Protein AF-A0A3M1AIK0-F1 (afdb_monomer_lite)

Structure (mmCIF, N/CA/C/O backbone):
data_AF-A0A3M1AIK0-F1
#
_entry.id   AF-A0A3M1AIK0-F1
#
loop_
_atom_site.group_PDB
_atom_site.id
_atom_site.type_symbol
_atom_site.label_atom_id
_atom_site.label_alt_id
_atom_site.label_comp_id
_atom_site.label_asym_id
_atom_site.label_entity_id
_atom_site.label_seq_id
_atom_site.pdbx_PDB_ins_code
_atom_site.Cartn_x
_atom_site.Cartn_y
_atom_site.Cartn_z
_atom_site.occupancy
_atom_site.B_iso_or_equiv
_atom_site.auth_seq_id
_atom_site.auth_comp_id
_atom_site.auth_asym_id
_atom_site.auth_atom_id
_atom_site.pdbx_PDB_model_num
ATOM 1 N N . MET A 1 1 ? 8.203 0.960 69.357 1.00 37.84 1 MET A N 1
ATOM 2 C CA . MET A 1 1 ? 8.530 -0.035 68.312 1.00 37.84 1 MET A CA 1
ATOM 3 C C . MET A 1 1 ? 7.237 -0.492 67.653 1.00 37.84 1 MET A C 1
ATOM 5 O O . MET A 1 1 ? 6.259 -0.715 68.348 1.00 37.84 1 MET A O 1
ATOM 9 N N . LYS A 1 2 ? 7.257 -0.532 66.318 1.00 38.31 2 LYS A N 1
ATOM 10 C CA . LYS A 1 2 ? 6.218 -0.926 65.349 1.00 38.31 2 LYS A CA 1
ATOM 11 C C . LYS A 1 2 ? 5.412 -2.172 65.742 1.00 38.31 2 LYS A C 1
ATOM 13 O O . LYS A 1 2 ? 6.063 -3.150 66.085 1.00 38.31 2 LYS A O 1
ATOM 18 N N . ARG A 1 3 ? 4.090 -2.184 65.484 1.00 39.25 3 ARG A N 1
ATOM 19 C CA . ARG A 1 3 ? 3.378 -3.248 64.726 1.00 39.25 3 ARG A CA 1
ATOM 20 C C . ARG A 1 3 ? 2.158 -2.655 64.004 1.00 39.25 3 ARG A C 1
ATOM 22 O O . ARG A 1 3 ? 1.176 -2.285 64.630 1.00 39.25 3 ARG A O 1
ATOM 29 N N . ILE A 1 4 ? 2.290 -2.531 62.685 1.00 47.81 4 ILE A N 1
ATOM 30 C CA . ILE A 1 4 ? 1.255 -2.133 61.725 1.00 47.81 4 ILE A CA 1
ATOM 31 C C . ILE A 1 4 ? 0.701 -3.420 61.116 1.00 47.81 4 ILE A C 1
ATOM 33 O O . ILE A 1 4 ? 1.470 -4.208 60.571 1.00 47.81 4 ILE A O 1
ATOM 37 N N . ALA A 1 5 ? -0.606 -3.614 61.218 1.00 45.62 5 ALA A N 1
ATOM 38 C CA . ALA A 1 5 ? -1.427 -4.588 60.499 1.00 45.62 5 ALA A CA 1
ATOM 39 C C . ALA A 1 5 ? -2.870 -4.104 60.755 1.00 45.62 5 ALA A C 1
ATOM 41 O O . ALA A 1 5 ? -3.166 -3.710 61.875 1.00 45.62 5 ALA A O 1
ATOM 42 N N . VAL A 1 6 ? -3.825 -3.992 59.846 1.00 44.41 6 VAL A N 1
ATOM 43 C CA . VAL A 1 6 ? -4.118 -4.551 58.528 1.00 44.41 6 VAL A CA 1
ATOM 44 C C . VAL A 1 6 ? -5.106 -3.556 57.908 1.00 44.41 6 VAL A C 1
ATOM 46 O O . VAL A 1 6 ? -5.889 -2.973 58.650 1.00 44.41 6 VAL A O 1
ATOM 49 N N . LEU A 1 7 ? -5.108 -3.386 56.586 1.00 41.38 7 LEU A N 1
ATOM 50 C CA . LEU A 1 7 ? -6.340 -3.325 55.781 1.00 41.38 7 LEU A CA 1
ATOM 51 C C . LEU A 1 7 ? -5.950 -3.329 54.300 1.00 41.38 7 LEU A C 1
ATOM 53 O O . LEU A 1 7 ? -5.788 -2.302 53.649 1.00 41.38 7 LEU A O 1
ATOM 57 N N . LEU A 1 8 ? -5.761 -4.555 53.798 1.00 49.91 8 LEU A N 1
ATOM 58 C CA . LEU A 1 8 ? -5.960 -4.886 52.394 1.00 49.91 8 LEU A CA 1
ATOM 59 C C . LEU A 1 8 ? -7.412 -4.546 52.045 1.00 49.91 8 LEU A C 1
ATOM 61 O O . LEU A 1 8 ? -8.332 -5.129 52.614 1.00 49.91 8 LEU A O 1
ATOM 65 N N . GLY A 1 9 ? -7.618 -3.641 51.097 1.00 43.28 9 GLY A N 1
ATOM 66 C CA . GLY A 1 9 ? -8.957 -3.339 50.616 1.00 43.28 9 GLY A CA 1
ATOM 67 C C . GLY A 1 9 ? -8.952 -2.350 49.463 1.00 43.28 9 GLY A C 1
ATOM 68 O O . GLY A 1 9 ? -8.937 -1.151 49.684 1.00 43.28 9 GLY A O 1
ATOM 69 N N . VAL A 1 10 ? -9.052 -2.890 48.246 1.00 50.00 10 VAL A N 1
ATOM 70 C CA . VAL A 1 10 ? -9.619 -2.224 47.060 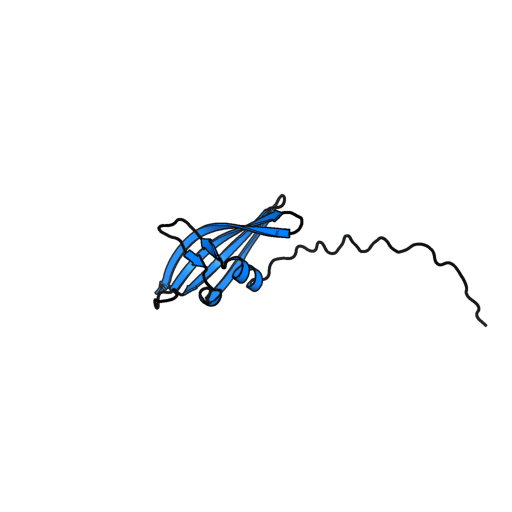1.00 50.00 10 VAL A CA 1
ATOM 71 C C . VAL A 1 10 ? -8.790 -1.084 46.445 1.00 50.00 10 VAL A C 1
ATOM 73 O O . VAL A 1 10 ? -9.065 0.093 46.630 1.00 50.00 10 VAL A O 1
ATOM 76 N N . ALA A 1 11 ? -7.842 -1.437 45.576 1.00 44.41 11 ALA A N 1
ATOM 77 C CA . ALA A 1 11 ? -7.362 -0.527 44.527 1.00 44.41 11 ALA A CA 1
ATOM 78 C C . ALA A 1 11 ? -6.909 -1.312 43.285 1.00 44.41 11 ALA A C 1
ATOM 80 O O . ALA A 1 11 ? -5.806 -1.140 42.779 1.00 44.41 11 ALA A O 1
ATOM 81 N N . ALA A 1 12 ? -7.747 -2.234 42.811 1.00 46.62 12 ALA A N 1
ATOM 82 C CA . ALA A 1 12 ? -7.452 -3.072 41.653 1.00 46.62 12 ALA A CA 1
ATOM 83 C C . ALA A 1 12 ? -8.513 -2.886 40.564 1.00 46.62 12 ALA A C 1
ATOM 85 O O . ALA A 1 12 ? -9.164 -3.855 40.223 1.00 46.62 12 ALA A O 1
ATOM 86 N N . LEU A 1 13 ? -8.745 -1.664 40.059 1.00 44.25 13 LEU A N 1
ATOM 87 C CA . LEU A 1 13 ? -9.613 -1.423 38.885 1.00 44.25 13 LEU A CA 1
ATOM 88 C C . LEU A 1 13 ? -9.508 0.028 38.360 1.00 44.25 13 LEU A C 1
ATOM 90 O O . LEU A 1 13 ? -10.504 0.731 38.242 1.00 44.25 13 LEU A O 1
ATOM 94 N N . ALA A 1 14 ? -8.304 0.521 38.050 1.00 42.06 14 ALA A N 1
ATOM 95 C CA . ALA A 1 14 ? -8.169 1.855 37.434 1.00 42.06 14 ALA A CA 1
ATOM 96 C C . ALA A 1 14 ? -7.017 2.001 36.422 1.00 42.06 14 ALA A C 1
ATOM 98 O O . ALA A 1 14 ? -6.573 3.111 36.155 1.00 42.06 14 ALA A O 1
ATOM 99 N N . LEU A 1 15 ? -6.520 0.902 35.840 1.00 42.59 15 LEU A N 1
ATOM 100 C CA . LEU A 1 15 ? -5.368 0.941 34.918 1.00 42.59 15 LEU A CA 1
ATOM 101 C C . LEU A 1 15 ? -5.634 0.380 33.512 1.00 42.59 15 LEU A C 1
ATOM 103 O O . LEU A 1 15 ? -4.714 0.314 32.704 1.00 42.59 15 LEU A O 1
ATOM 107 N N . ALA A 1 16 ? -6.875 0.022 33.169 1.00 42.25 16 ALA A N 1
ATOM 108 C CA . ALA A 1 16 ? -7.171 -0.570 31.858 1.00 42.25 16 ALA A CA 1
ATOM 109 C C . ALA A 1 16 ? -7.526 0.448 30.753 1.00 42.25 16 ALA A C 1
ATOM 111 O O . ALA A 1 16 ? -7.549 0.086 29.579 1.00 42.25 16 ALA A O 1
ATOM 112 N N . SER A 1 17 ? -7.791 1.715 31.081 1.00 40.34 17 SER A N 1
ATOM 113 C CA . SER A 1 17 ? -8.376 2.678 30.129 1.00 40.34 17 SER A CA 1
ATOM 114 C C . SER A 1 17 ? -7.378 3.623 29.445 1.00 40.34 17 SER A C 1
ATOM 116 O O . SER A 1 17 ? -7.781 4.380 28.567 1.00 40.34 17 SER A O 1
ATOM 118 N N . ALA A 1 18 ? -6.084 3.583 29.786 1.00 39.72 18 ALA A N 1
ATOM 119 C CA . ALA A 1 18 ? -5.090 4.529 29.253 1.00 39.72 18 ALA A CA 1
ATOM 120 C C . ALA A 1 18 ? -4.179 3.966 28.140 1.00 39.72 18 ALA A C 1
ATOM 122 O O . ALA A 1 18 ? -3.409 4.716 27.545 1.00 39.72 18 ALA A O 1
ATOM 123 N N . LEU A 1 19 ? -4.284 2.676 27.795 1.00 41.06 19 LEU A N 1
ATOM 124 C CA . LEU A 1 19 ? -3.477 2.058 26.727 1.00 41.06 19 LEU A CA 1
ATOM 125 C C . LEU A 1 19 ? -4.194 1.969 25.370 1.00 41.06 19 LEU A C 1
ATOM 127 O O . LEU A 1 19 ? -3.813 1.192 24.501 1.00 41.06 19 LEU A O 1
ATOM 131 N N . ALA A 1 20 ? -5.208 2.808 25.154 1.00 42.22 20 ALA A N 1
ATOM 132 C CA . ALA A 1 20 ? -5.707 3.127 23.818 1.00 42.22 20 ALA A CA 1
ATOM 133 C C . ALA A 1 20 ? -4.984 4.355 23.231 1.00 42.22 20 ALA A C 1
ATOM 135 O O . ALA A 1 20 ? -5.554 5.073 22.410 1.00 42.22 20 ALA A O 1
ATOM 136 N N . ALA A 1 21 ? -3.732 4.599 23.646 1.00 40.28 21 ALA A N 1
ATOM 137 C CA . ALA A 1 21 ? -2.817 5.460 22.911 1.00 40.28 21 ALA A CA 1
ATOM 138 C C . ALA A 1 21 ? -2.834 4.976 21.462 1.00 40.28 21 ALA A C 1
ATOM 140 O O . ALA A 1 21 ? -2.472 3.831 21.183 1.00 40.28 21 ALA A O 1
ATOM 141 N N . ALA A 1 22 ? -3.374 5.810 20.574 1.00 48.75 22 ALA A N 1
ATOM 142 C CA . ALA A 1 22 ? -3.534 5.520 19.165 1.00 48.75 22 ALA A CA 1
ATOM 143 C C . ALA A 1 22 ? -2.218 4.947 18.634 1.00 48.75 22 ALA A C 1
ATOM 145 O O . ALA A 1 22 ? -1.244 5.675 18.458 1.00 48.75 22 ALA A O 1
ATOM 146 N N . GLN A 1 23 ? -2.176 3.625 18.440 1.00 53.84 23 GLN A N 1
ATOM 147 C CA . GLN A 1 23 ? -1.024 2.945 17.869 1.00 53.84 23 GLN A CA 1
ATOM 148 C C . GLN A 1 23 ? -0.929 3.420 16.427 1.00 53.84 23 GLN A C 1
ATOM 150 O O . GLN A 1 23 ? -1.578 2.872 15.534 1.00 53.84 23 GLN A O 1
ATOM 155 N N . THR A 1 24 ? -0.217 4.518 16.211 1.00 61.97 24 THR A N 1
ATOM 156 C CA . THR A 1 24 ? 0.181 4.965 14.888 1.00 61.97 24 THR A CA 1
ATOM 157 C C . THR A 1 24 ? 1.029 3.844 14.312 1.00 61.97 24 THR A C 1
ATOM 159 O O . THR A 1 24 ? 2.053 3.482 14.889 1.00 61.97 24 THR A O 1
ATOM 162 N N . LEU A 1 25 ? 0.560 3.236 13.220 1.00 70.75 25 LEU A N 1
ATOM 163 C CA . LEU A 1 25 ? 1.299 2.172 12.551 1.00 70.75 25 LEU A CA 1
ATOM 164 C C . LEU A 1 25 ? 2.680 2.704 12.177 1.00 70.75 25 LEU A C 1
ATOM 166 O O . LEU A 1 25 ? 2.800 3.780 11.587 1.00 70.75 25 LEU A O 1
ATOM 170 N N . SER A 1 26 ? 3.719 1.955 12.534 1.00 82.25 26 SER A N 1
ATOM 171 C CA . SER A 1 26 ? 5.072 2.284 12.108 1.00 82.25 26 SER A CA 1
ATOM 172 C C . SER A 1 26 ? 5.177 2.156 10.588 1.00 82.25 26 SER A C 1
ATOM 174 O O . SER A 1 26 ? 4.485 1.348 9.963 1.00 82.25 26 SER A O 1
ATOM 176 N N . THR A 1 27 ? 6.078 2.927 9.981 1.00 85.44 27 THR A N 1
ATOM 177 C CA . THR A 1 27 ? 6.392 2.841 8.545 1.00 85.44 27 THR A CA 1
ATOM 178 C C . THR A 1 27 ? 6.679 1.401 8.109 1.00 85.44 27 THR A C 1
ATOM 180 O O . THR A 1 27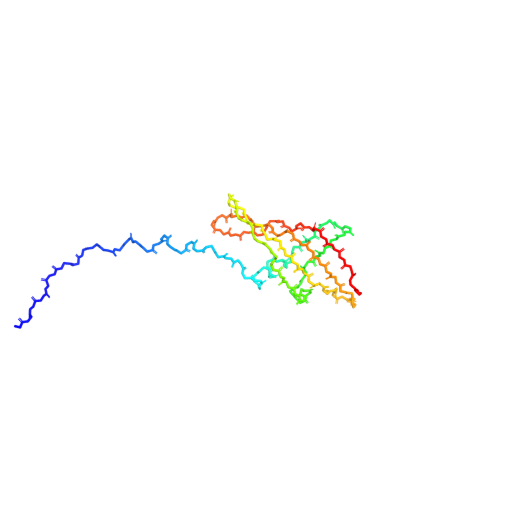 ? 6.231 0.973 7.049 1.00 85.44 27 THR A O 1
ATOM 183 N N . GLU A 1 28 ? 7.383 0.636 8.945 1.00 87.69 28 GLU A N 1
ATOM 184 C CA . GLU A 1 28 ? 7.721 -0.767 8.693 1.00 87.69 28 GLU A CA 1
ATOM 185 C C . GLU A 1 28 ? 6.496 -1.686 8.738 1.00 87.69 28 GLU A C 1
ATOM 187 O O . GLU A 1 28 ? 6.358 -2.561 7.883 1.00 87.69 28 GLU A O 1
ATOM 192 N N . GLN A 1 29 ? 5.572 -1.469 9.681 1.00 89.38 29 GLN A N 1
ATOM 193 C CA . GLN A 1 29 ? 4.310 -2.208 9.704 1.00 89.38 29 GLN A CA 1
ATOM 194 C C . GLN A 1 29 ? 3.485 -1.904 8.453 1.00 89.38 29 GLN A C 1
ATOM 196 O O . GLN A 1 29 ? 2.980 -2.817 7.809 1.00 89.38 29 GLN A O 1
ATOM 201 N N . LEU A 1 30 ? 3.422 -0.634 8.054 1.00 90.56 30 LEU A N 1
ATOM 202 C CA . LEU A 1 30 ? 2.668 -0.214 6.880 1.00 90.56 30 LEU A CA 1
ATOM 203 C C . LEU A 1 30 ? 3.254 -0.817 5.593 1.00 90.56 30 LEU A C 1
ATOM 205 O O . LEU A 1 30 ? 2.503 -1.310 4.761 1.00 90.56 30 LEU A O 1
ATOM 209 N N . LYS A 1 31 ? 4.587 -0.887 5.451 1.00 92.50 31 LYS A N 1
ATOM 210 C CA . LYS A 1 31 ? 5.233 -1.619 4.344 1.00 92.50 31 LYS A CA 1
ATOM 211 C C . LYS A 1 31 ? 4.823 -3.091 4.304 1.00 92.50 31 LYS A C 1
ATOM 213 O O . LYS A 1 31 ? 4.535 -3.595 3.222 1.00 92.50 31 LYS A O 1
ATOM 218 N N . LYS A 1 32 ? 4.818 -3.773 5.455 1.00 92.75 32 LYS A N 1
ATOM 219 C CA . LYS A 1 32 ? 4.420 -5.186 5.550 1.00 92.75 32 LYS A CA 1
ATOM 220 C C . LYS A 1 32 ? 2.959 -5.375 5.159 1.00 92.75 32 LYS A C 1
ATOM 222 O O . LYS A 1 32 ? 2.673 -6.248 4.350 1.00 92.75 32 LYS A O 1
ATOM 227 N N . ASP A 1 33 ? 2.074 -4.521 5.663 1.00 92.94 33 ASP A N 1
ATOM 228 C CA . ASP A 1 33 ? 0.642 -4.576 5.365 1.00 92.94 33 ASP A CA 1
ATOM 229 C C . ASP A 1 33 ? 0.347 -4.351 3.875 1.00 92.94 33 ASP A C 1
ATOM 231 O O . ASP A 1 33 ? -0.613 -4.904 3.352 1.00 92.94 33 ASP A O 1
ATOM 235 N N . LEU A 1 34 ? 1.156 -3.552 3.168 1.00 93.31 34 LEU A N 1
ATOM 236 C CA . LEU A 1 34 ? 0.978 -3.337 1.729 1.00 93.31 34 LEU A CA 1
ATOM 237 C C . LEU A 1 34 ? 1.245 -4.608 0.910 1.00 93.31 34 LEU A C 1
ATOM 239 O O . LEU A 1 34 ? 0.651 -4.768 -0.158 1.00 93.31 34 LEU A O 1
ATOM 243 N N . VAL A 1 35 ? 2.125 -5.504 1.369 1.00 93.88 35 VAL A N 1
ATOM 244 C CA . VAL A 1 35 ? 2.477 -6.728 0.636 1.00 93.88 35 VAL A CA 1
ATOM 245 C C . VAL A 1 35 ? 1.251 -7.627 0.486 1.00 93.88 35 VAL A C 1
ATOM 247 O O . VAL A 1 35 ? 0.505 -7.867 1.426 1.00 93.88 35 VAL A O 1
ATOM 250 N N . GLY A 1 36 ? 1.037 -8.135 -0.726 1.00 91.44 36 GLY A N 1
ATOM 251 C CA . GLY A 1 36 ? -0.140 -8.929 -1.076 1.00 91.44 36 GLY A CA 1
ATOM 252 C C . GLY A 1 36 ? -1.318 -8.093 -1.582 1.00 91.44 36 GLY A C 1
ATOM 253 O O . GLY A 1 36 ? -2.231 -8.653 -2.186 1.00 91.44 36 GLY A O 1
ATOM 254 N N . HIS A 1 37 ? -1.272 -6.765 -1.438 1.00 92.44 37 HIS A N 1
ATOM 255 C CA . HIS A 1 37 ? -2.312 -5.865 -1.927 1.00 92.44 37 HIS A CA 1
ATOM 256 C C . HIS A 1 37 ? -1.941 -5.186 -3.257 1.00 92.44 37 HIS A C 1
ATOM 258 O O . HIS A 1 37 ? -0.802 -5.225 -3.737 1.00 92.44 37 HIS A O 1
ATOM 264 N N . TYR A 1 38 ? -2.950 -4.571 -3.876 1.00 92.69 38 TYR A N 1
ATOM 265 C CA . TYR A 1 38 ? -2.837 -3.845 -5.136 1.00 92.69 38 TYR A CA 1
ATOM 266 C C . TYR A 1 38 ? -3.195 -2.370 -4.932 1.00 92.69 38 TYR A C 1
ATOM 268 O O . TYR A 1 38 ? -4.191 -2.056 -4.282 1.00 92.69 38 TYR A O 1
ATOM 276 N N . MET A 1 39 ? -2.384 -1.473 -5.489 1.00 93.06 39 MET A N 1
ATOM 277 C CA . MET A 1 39 ? -2.630 -0.033 -5.533 1.00 93.06 39 MET A CA 1
ATOM 278 C C . MET A 1 39 ? -3.106 0.373 -6.924 1.00 93.06 39 MET A C 1
ATOM 280 O O . MET A 1 39 ? -2.411 0.119 -7.905 1.00 93.06 39 MET A O 1
ATOM 284 N N . GLY A 1 40 ? -4.224 1.096 -6.997 1.00 84.00 40 GLY A N 1
ATOM 285 C CA . GLY A 1 40 ? -4.750 1.644 -8.253 1.00 84.00 40 GLY A CA 1
ATOM 286 C C . GLY A 1 40 ? -5.592 0.655 -9.067 1.00 84.00 40 GLY A C 1
ATOM 287 O O . GLY A 1 40 ? -6.017 -0.383 -8.566 1.00 84.00 40 GLY A O 1
ATOM 288 N N . ALA A 1 41 ? -5.867 1.010 -10.325 1.00 75.19 41 ALA A N 1
ATOM 289 C CA . ALA A 1 41 ? -6.633 0.193 -11.269 1.00 75.19 41 ALA A CA 1
ATOM 290 C C . ALA A 1 41 ? -5.705 -0.665 -12.143 1.00 75.19 41 ALA A C 1
ATOM 292 O O . ALA A 1 41 ? -4.539 -0.326 -12.331 1.00 75.19 41 ALA A O 1
ATOM 293 N N . ARG A 1 42 ? -6.235 -1.764 -12.694 1.00 65.00 42 ARG A N 1
ATOM 294 C CA . ARG A 1 42 ? -5.472 -2.856 -13.334 1.00 65.00 42 ARG A CA 1
ATOM 295 C C . ARG A 1 42 ? -4.495 -2.406 -14.435 1.00 65.00 42 ARG A C 1
ATOM 297 O O . ARG A 1 42 ? -3.461 -3.038 -14.609 1.00 65.00 42 ARG A O 1
ATOM 304 N N . GLU A 1 43 ? -4.804 -1.320 -15.143 1.00 66.44 43 GLU A N 1
ATOM 305 C CA . GLU A 1 43 ? -3.994 -0.794 -16.256 1.00 66.44 43 GLU A CA 1
ATOM 306 C C . GLU A 1 43 ? -2.891 0.187 -15.819 1.00 66.44 43 GLU A C 1
ATOM 308 O O . GLU A 1 43 ? -1.910 0.381 -16.532 1.00 66.44 43 GLU A O 1
ATOM 313 N N . LYS A 1 44 ? -3.031 0.812 -14.642 1.00 73.31 44 LYS A N 1
ATOM 314 C CA . LYS A 1 44 ? -2.091 1.802 -14.083 1.00 73.31 44 LYS A CA 1
ATOM 315 C C . LYS A 1 44 ? -1.979 1.610 -12.573 1.00 73.31 44 LYS A C 1
ATOM 317 O O . LYS A 1 44 ? -2.304 2.504 -11.793 1.00 73.31 44 LYS A O 1
ATOM 322 N N . GLY A 1 45 ? -1.577 0.413 -12.166 1.00 85.00 45 GLY A N 1
ATOM 323 C CA . GLY A 1 45 ? -1.522 0.034 -10.763 1.00 85.00 45 GLY A CA 1
ATOM 324 C C . GLY A 1 45 ? -0.311 -0.818 -10.425 1.00 85.00 45 GLY A C 1
ATOM 325 O O . GLY A 1 45 ? 0.375 -1.356 -11.293 1.00 85.00 45 GLY A O 1
ATOM 326 N N . TRP A 1 46 ? -0.040 -0.922 -9.130 1.00 91.12 46 TRP A N 1
ATOM 327 C CA . TRP A 1 46 ? 1.118 -1.621 -8.594 1.00 91.12 46 TRP A CA 1
ATOM 328 C C . TRP A 1 46 ? 0.677 -2.766 -7.696 1.00 91.12 46 TRP A C 1
ATOM 330 O O . TRP A 1 46 ? -0.101 -2.566 -6.763 1.00 91.12 46 TRP A O 1
ATOM 340 N N . LYS A 1 47 ? 1.218 -3.961 -7.935 1.00 92.25 47 LYS A N 1
ATOM 341 C CA . LYS A 1 47 ? 1.081 -5.091 -7.014 1.00 92.25 47 LYS A CA 1
ATOM 342 C C . LYS A 1 47 ? 2.299 -5.134 -6.100 1.00 92.25 47 LYS A C 1
ATOM 344 O O . LYS A 1 47 ? 3.412 -5.350 -6.575 1.00 92.25 47 LYS A O 1
ATOM 349 N N . PHE A 1 48 ? 2.093 -4.975 -4.798 1.00 92.56 48 PHE A N 1
ATOM 350 C CA . PHE A 1 48 ? 3.170 -5.120 -3.823 1.00 92.56 48 PHE A CA 1
ATOM 351 C C . PHE A 1 48 ? 3.414 -6.606 -3.576 1.00 92.56 48 PHE A C 1
ATOM 353 O O . PHE A 1 48 ? 2.608 -7.285 -2.945 1.00 92.56 48 PHE A O 1
ATOM 360 N N . THR A 1 49 ? 4.512 -7.136 -4.105 1.00 91.75 49 THR A N 1
ATOM 361 C CA . THR A 1 49 ? 4.848 -8.563 -3.952 1.00 91.75 49 THR A CA 1
ATOM 362 C C . THR A 1 49 ? 5.902 -8.818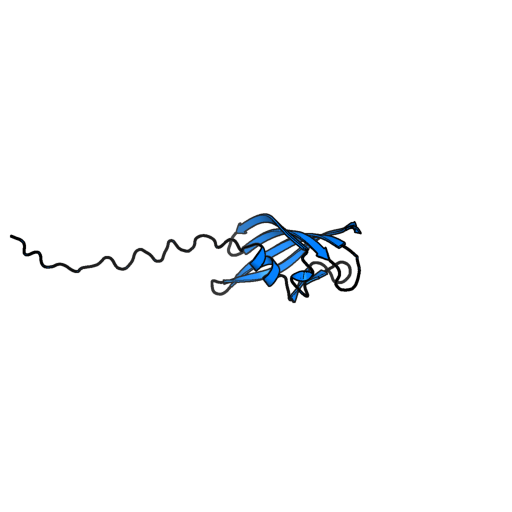 -2.881 1.00 91.75 49 THR A C 1
ATOM 364 O O . THR A 1 49 ? 6.010 -9.941 -2.406 1.00 91.75 49 THR A O 1
ATOM 367 N N . SER A 1 50 ? 6.683 -7.798 -2.519 1.00 93.00 50 SER A N 1
ATOM 368 C CA . SER A 1 50 ? 7.708 -7.850 -1.475 1.00 93.00 50 SER A CA 1
ATOM 369 C C . SER A 1 50 ? 7.974 -6.443 -0.938 1.00 93.00 50 SER A C 1
ATOM 371 O O . SER A 1 50 ? 7.806 -5.459 -1.664 1.00 93.00 50 SER A O 1
ATOM 373 N N . THR A 1 51 ? 8.425 -6.350 0.313 1.00 92.50 51 THR A N 1
ATOM 374 C CA . THR A 1 51 ? 8.896 -5.098 0.919 1.00 92.50 51 THR A CA 1
ATOM 375 C C . THR A 1 51 ? 10.150 -4.560 0.232 1.00 92.50 51 THR A C 1
ATOM 377 O O . THR A 1 51 ? 10.341 -3.351 0.204 1.00 92.50 51 THR A O 1
ATOM 380 N N . GLU A 1 52 ? 10.957 -5.415 -0.401 1.00 91.12 52 GLU A N 1
ATOM 381 C CA . GLU A 1 52 ? 12.161 -5.021 -1.154 1.00 91.12 52 GLU A CA 1
ATOM 382 C C . GLU A 1 52 ? 11.848 -4.137 -2.367 1.00 91.12 52 GLU A C 1
ATOM 384 O O . GLU A 1 52 ? 12.677 -3.342 -2.807 1.00 91.12 52 GLU A O 1
ATOM 389 N N . GLN A 1 53 ? 10.630 -4.244 -2.909 1.00 92.38 53 GLN A N 1
ATOM 390 C CA . GLN A 1 53 ? 10.174 -3.357 -3.979 1.00 92.38 53 GLN A CA 1
ATOM 391 C C . GLN A 1 53 ? 9.894 -1.942 -3.469 1.00 92.38 53 GLN A C 1
ATOM 393 O O . GLN A 1 53 ? 9.788 -1.028 -4.279 1.00 92.38 53 GLN A O 1
ATOM 398 N N . ILE A 1 54 ? 9.752 -1.759 -2.155 1.00 93.75 54 ILE A N 1
ATOM 399 C CA . ILE A 1 54 ? 9.459 -0.485 -1.505 1.00 93.75 54 ILE A CA 1
ATOM 400 C C . ILE A 1 54 ? 10.775 0.091 -0.979 1.00 93.75 54 ILE A C 1
ATOM 402 O O . ILE A 1 54 ? 11.140 -0.101 0.180 1.00 93.75 54 ILE A O 1
ATOM 406 N N . GLN A 1 55 ? 11.488 0.818 -1.839 1.00 92.56 55 GLN A N 1
ATOM 407 C CA . GLN A 1 55 ? 12.768 1.439 -1.484 1.00 92.56 55 GLN A CA 1
ATOM 408 C C . GLN A 1 55 ? 12.609 2.445 -0.343 1.00 92.56 55 GLN A C 1
ATOM 410 O O . GLN A 1 55 ? 13.423 2.495 0.576 1.00 92.56 55 GLN A O 1
ATOM 415 N N . SER A 1 56 ? 11.538 3.237 -0.383 1.00 92.38 56 SER A N 1
ATOM 416 C CA . SER A 1 56 ? 11.197 4.169 0.686 1.00 92.38 56 SER A CA 1
ATOM 417 C C . SER A 1 56 ? 9.685 4.295 0.836 1.00 92.38 56 SER A C 1
ATOM 419 O O . SER A 1 56 ? 8.924 4.158 -0.126 1.00 92.38 56 SER A O 1
ATOM 421 N N . LEU A 1 57 ? 9.254 4.535 2.074 1.00 94.25 57 LEU A N 1
ATOM 422 C CA . LEU A 1 57 ? 7.876 4.860 2.417 1.00 94.25 57 LEU A CA 1
ATOM 423 C C . LEU A 1 57 ? 7.903 6.036 3.384 1.00 94.25 57 LEU A C 1
ATOM 425 O O . LEU A 1 57 ? 8.549 5.965 4.430 1.00 94.25 57 LEU A O 1
ATOM 429 N N . LYS A 1 58 ? 7.184 7.104 3.047 1.00 93.12 58 LYS A N 1
ATOM 430 C CA . LYS A 1 58 ? 7.013 8.275 3.906 1.00 93.12 58 LYS A CA 1
ATOM 431 C C . LYS A 1 58 ? 5.532 8.531 4.133 1.00 93.12 58 LYS A C 1
ATOM 433 O O . LYS A 1 58 ? 4.773 8.676 3.179 1.00 93.12 58 LYS A O 1
ATOM 438 N N . ILE A 1 59 ? 5.124 8.625 5.393 1.00 92.81 59 ILE A N 1
ATOM 439 C CA . ILE A 1 59 ? 3.773 9.059 5.753 1.00 92.81 59 ILE A CA 1
ATOM 440 C C . ILE A 1 59 ? 3.734 10.585 5.629 1.00 92.81 59 ILE A C 1
ATOM 442 O O . ILE A 1 59 ? 4.468 11.283 6.321 1.00 92.81 59 ILE A O 1
ATOM 446 N N . GLN A 1 60 ? 2.907 11.102 4.721 1.00 92.88 60 GLN A N 1
ATOM 447 C CA . GLN A 1 60 ? 2.715 12.541 4.526 1.00 92.88 60 GLN A CA 1
ATOM 448 C C . GLN A 1 60 ? 1.641 13.105 5.459 1.00 92.88 60 GLN A C 1
ATOM 450 O O . GLN A 1 60 ? 1.768 14.217 5.956 1.00 92.88 60 GLN A O 1
ATOM 455 N N . SER A 1 61 ? 0.566 12.350 5.691 1.00 91.00 61 SER A N 1
ATOM 456 C CA . SER A 1 61 ? -0.521 12.770 6.580 1.00 91.00 61 SER A CA 1
ATOM 457 C C . SER A 1 61 ? -1.285 11.570 7.118 1.00 91.00 61 SER A C 1
ATOM 459 O O . SER A 1 61 ? -1.426 10.571 6.411 1.00 91.00 61 SER A O 1
ATOM 461 N N . GLN A 1 62 ? -1.894 11.720 8.288 1.00 92.12 62 GLN A N 1
ATOM 462 C CA . GLN A 1 62 ? -2.820 10.754 8.871 1.00 92.12 62 GLN A CA 1
ATOM 463 C C . GLN A 1 62 ? -4.144 11.447 9.197 1.00 92.12 62 GLN A C 1
ATOM 465 O O . GLN A 1 62 ? -4.157 12.558 9.719 1.00 92.12 62 GLN A O 1
ATOM 470 N N . LYS A 1 63 ? -5.258 10.777 8.903 1.00 91.25 63 LYS A N 1
ATOM 471 C CA . LYS A 1 63 ? -6.602 11.162 9.340 1.00 91.25 63 LYS A CA 1
ATOM 472 C C . LYS A 1 63 ? -7.262 9.962 9.998 1.00 91.25 63 LYS A C 1
ATOM 474 O O . LYS A 1 63 ? -7.191 8.861 9.461 1.00 91.25 63 LYS A O 1
ATOM 479 N N . GLU A 1 64 ? -7.914 10.161 11.131 1.00 91.19 64 GLU A N 1
ATOM 480 C CA . GLU A 1 64 ? -8.684 9.121 11.811 1.00 91.19 64 GLU A CA 1
ATOM 481 C C . GLU A 1 64 ? -10.068 9.679 12.140 1.00 91.19 64 GLU A C 1
ATOM 483 O O . GLU A 1 64 ? -10.173 10.766 12.699 1.00 91.19 64 GLU A O 1
ATOM 488 N N . ALA A 1 65 ? -11.121 8.970 11.738 1.00 86.06 65 ALA A N 1
ATOM 489 C CA . ALA A 1 65 ? -12.506 9.346 12.000 1.00 86.06 65 ALA A CA 1
ATOM 490 C C . ALA A 1 65 ? -13.396 8.098 12.001 1.00 86.06 65 ALA A C 1
ATOM 492 O O . ALA A 1 65 ? -13.296 7.270 11.098 1.00 86.06 65 ALA A O 1
ATOM 493 N N . SER A 1 66 ? -14.274 7.970 13.000 1.00 84.62 66 SER A N 1
ATOM 494 C CA . SER A 1 66 ? -15.351 6.964 13.047 1.00 84.62 66 SER A CA 1
ATOM 495 C C . SER A 1 66 ? -14.912 5.526 12.724 1.00 84.62 66 SER A C 1
ATOM 497 O O . SER A 1 66 ? -15.516 4.852 11.895 1.00 84.62 66 SER A O 1
ATOM 499 N N . GLY A 1 67 ? -13.825 5.051 13.344 1.00 86.88 67 GLY A N 1
ATOM 500 C CA . GLY A 1 67 ? -13.315 3.689 13.120 1.00 86.88 67 GLY A CA 1
ATOM 501 C C . GLY A 1 67 ? -12.612 3.480 11.773 1.00 86.88 67 GLY A C 1
ATOM 502 O O . GLY A 1 67 ? -12.287 2.347 11.420 1.00 86.88 67 GLY A O 1
ATOM 503 N N . LYS A 1 68 ? -12.331 4.559 11.040 1.00 92.56 68 LYS A N 1
ATOM 504 C CA . LYS A 1 68 ? -11.555 4.572 9.801 1.00 92.56 68 LYS A CA 1
ATOM 505 C C . LYS A 1 68 ? -10.278 5.377 10.000 1.00 92.56 68 LYS A C 1
ATOM 507 O O . LYS A 1 68 ? -10.312 6.483 10.537 1.00 92.56 68 LYS A O 1
ATOM 512 N N . ARG A 1 69 ? -9.154 4.850 9.524 1.00 92.75 69 ARG A N 1
ATOM 513 C CA . ARG A 1 69 ? -7.859 5.533 9.537 1.00 92.75 69 ARG A CA 1
ATOM 514 C C . ARG A 1 69 ? -7.289 5.584 8.131 1.00 92.75 69 ARG A C 1
ATOM 516 O O . ARG A 1 69 ? -7.185 4.566 7.463 1.00 92.75 69 ARG A O 1
ATOM 523 N N . ILE A 1 70 ? -6.932 6.773 7.672 1.00 93.44 70 ILE A N 1
ATOM 524 C CA . ILE A 1 70 ? -6.461 7.024 6.315 1.00 93.44 70 ILE A CA 1
ATOM 525 C C . ILE A 1 70 ? -5.077 7.653 6.393 1.00 93.44 70 ILE A C 1
ATOM 527 O O . ILE A 1 70 ? -4.907 8.734 6.958 1.00 93.44 70 ILE A O 1
ATOM 531 N N . TYR A 1 71 ? -4.102 6.995 5.782 1.00 94.19 71 TYR A N 1
ATOM 532 C CA . TYR A 1 71 ? -2.759 7.522 5.596 1.00 94.19 71 TYR A CA 1
ATOM 533 C C . TYR A 1 71 ? -2.596 8.008 4.160 1.00 94.19 71 TYR A C 1
ATOM 535 O O . TYR A 1 71 ? -2.902 7.276 3.223 1.00 94.19 71 TYR A O 1
ATOM 543 N N . THR A 1 72 ? -2.072 9.217 3.980 1.00 94.75 72 THR A N 1
ATOM 544 C CA . THR A 1 72 ? -1.467 9.609 2.702 1.00 94.75 72 THR A CA 1
ATOM 545 C C . THR A 1 72 ? 0.003 9.246 2.787 1.00 94.75 72 THR A C 1
ATOM 547 O O . THR A 1 72 ? 0.702 9.750 3.668 1.00 94.75 72 THR A O 1
ATOM 550 N N . ILE A 1 73 ? 0.467 8.375 1.900 1.00 94.94 73 ILE A N 1
ATOM 551 C CA . ILE A 1 73 ? 1.857 7.928 1.848 1.00 94.94 73 ILE A CA 1
ATOM 552 C C . ILE A 1 73 ? 2.490 8.281 0.508 1.00 94.94 73 ILE A C 1
ATOM 554 O O . ILE A 1 73 ? 1.819 8.287 -0.521 1.00 94.94 73 ILE A O 1
ATOM 558 N N . GLN A 1 74 ? 3.791 8.534 0.537 1.00 95.44 74 GLN A N 1
ATOM 559 C CA . GLN A 1 74 ? 4.653 8.610 -0.631 1.00 95.44 74 GLN A CA 1
ATOM 560 C C . GLN A 1 74 ? 5.561 7.383 -0.651 1.00 95.44 74 GLN A C 1
ATOM 562 O O . GLN A 1 74 ? 6.093 6.980 0.385 1.00 95.44 74 GLN A O 1
ATOM 567 N N . LEU A 1 75 ? 5.711 6.792 -1.828 1.00 95.38 75 LEU A N 1
ATOM 568 C CA . LEU A 1 75 ? 6.418 5.545 -2.067 1.00 95.38 75 LEU A CA 1
ATOM 569 C C . LEU A 1 75 ? 7.443 5.738 -3.178 1.00 95.38 75 LEU A C 1
ATOM 571 O O . LEU A 1 75 ? 7.111 6.303 -4.221 1.00 95.38 75 LEU A O 1
ATOM 575 N N . HIS A 1 76 ? 8.650 5.212 -2.978 1.00 94.38 76 HIS A N 1
ATOM 576 C CA . HIS A 1 76 ? 9.592 4.955 -4.066 1.00 94.38 76 HIS A CA 1
ATOM 577 C C . HIS A 1 76 ? 9.629 3.452 -4.312 1.00 94.38 76 HIS A C 1
ATOM 579 O O . HIS A 1 76 ? 9.918 2.665 -3.405 1.00 94.38 76 HIS A O 1
ATOM 585 N N . LEU A 1 77 ? 9.292 3.056 -5.534 1.00 94.06 77 LEU A N 1
ATOM 586 C CA . LEU A 1 77 ? 9.056 1.675 -5.912 1.00 94.06 77 LEU A CA 1
ATOM 587 C C . LEU A 1 77 ? 10.055 1.236 -6.975 1.00 94.06 77 LEU A C 1
ATOM 589 O O . LEU A 1 77 ? 10.230 1.913 -7.985 1.00 94.06 77 LEU A O 1
ATOM 593 N N . LYS A 1 78 ? 10.674 0.075 -6.769 1.00 92.81 78 LYS A N 1
ATOM 594 C CA . LYS A 1 78 ? 11.559 -0.565 -7.744 1.00 92.81 78 LYS A CA 1
ATOM 595 C C . LYS A 1 78 ? 10.833 -1.720 -8.420 1.00 92.81 78 LYS A C 1
ATOM 597 O O . LYS A 1 78 ? 10.301 -2.612 -7.749 1.00 92.81 78 LYS A O 1
ATOM 602 N N . ALA A 1 79 ? 10.812 -1.724 -9.751 1.00 88.12 79 ALA A N 1
ATOM 603 C CA . ALA A 1 79 ? 10.289 -2.862 -10.497 1.00 88.12 79 ALA A CA 1
ATOM 604 C C . ALA A 1 79 ? 11.159 -4.101 -10.245 1.00 88.12 79 ALA A C 1
ATOM 606 O O . ALA A 1 79 ? 12.379 -4.011 -10.154 1.00 88.12 79 ALA A O 1
ATOM 607 N N . ARG A 1 80 ? 10.529 -5.275 -10.123 1.00 82.00 80 ARG A N 1
ATOM 608 C CA . ARG A 1 80 ? 11.240 -6.512 -9.753 1.00 82.00 80 ARG A CA 1
ATOM 609 C C . ARG A 1 80 ? 12.307 -6.898 -10.785 1.00 82.00 80 ARG A C 1
ATOM 611 O O . ARG A 1 80 ? 13.414 -7.255 -10.413 1.00 82.00 80 ARG A O 1
ATOM 618 N N . ASN A 1 81 ? 11.959 -6.799 -12.066 1.00 81.88 81 ASN A N 1
ATOM 619 C CA . ASN A 1 81 ? 12.768 -7.317 -13.174 1.00 81.88 81 ASN A CA 1
ATOM 620 C C . ASN A 1 81 ? 13.244 -6.217 -14.130 1.00 81.88 81 ASN A C 1
ATOM 622 O O . ASN A 1 81 ? 13.717 -6.512 -15.220 1.00 81.88 81 ASN A O 1
ATOM 626 N N . LEU A 1 82 ? 13.058 -4.949 -13.765 1.00 81.31 82 LEU A N 1
ATOM 627 C CA . LEU A 1 82 ? 13.422 -3.814 -14.603 1.00 81.31 82 LEU A CA 1
ATOM 628 C C . LEU A 1 82 ? 14.202 -2.813 -13.751 1.00 81.31 82 LEU A C 1
ATOM 630 O O . LEU A 1 82 ? 13.886 -2.656 -12.571 1.00 81.31 82 LEU A O 1
ATOM 634 N N . PRO A 1 83 ? 15.152 -2.064 -14.336 1.00 82.56 83 PRO A N 1
ATOM 635 C CA . PRO A 1 83 ? 15.817 -0.963 -13.640 1.00 82.56 83 PRO A CA 1
ATOM 636 C C . PRO A 1 83 ? 14.866 0.210 -13.349 1.00 82.56 83 PRO A C 1
ATOM 638 O O . PRO A 1 83 ? 15.298 1.227 -12.817 1.00 82.56 83 PRO A O 1
ATOM 641 N N . ALA A 1 84 ? 13.582 0.076 -13.697 1.00 88.81 84 ALA A N 1
A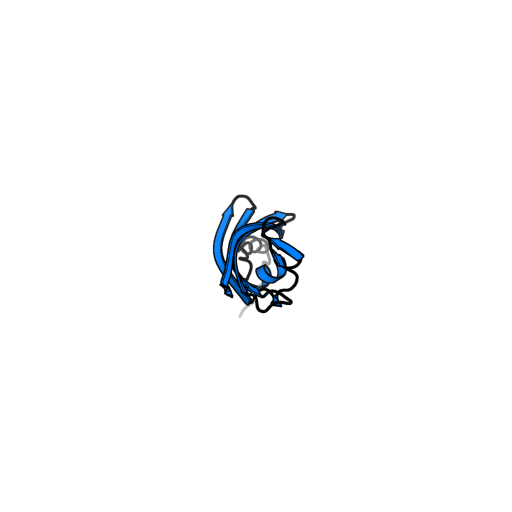TOM 642 C CA . ALA A 1 84 ? 12.607 1.135 -13.591 1.00 88.81 84 ALA A CA 1
ATOM 643 C C . ALA A 1 84 ? 12.259 1.461 -12.134 1.00 88.81 84 ALA A C 1
ATOM 645 O O . ALA A 1 84 ? 11.916 0.572 -11.340 1.00 88.81 84 ALA A O 1
ATOM 646 N N . VAL A 1 85 ? 12.301 2.754 -11.820 1.00 92.31 85 VAL A N 1
ATOM 647 C CA . VAL A 1 85 ? 11.936 3.302 -10.511 1.00 92.31 85 VAL A CA 1
ATOM 648 C C . VAL A 1 85 ? 10.716 4.193 -10.670 1.00 92.31 85 VAL A C 1
ATOM 650 O O . VAL A 1 85 ? 10.605 4.965 -11.623 1.00 92.31 85 VAL A O 1
ATOM 653 N N . TYR A 1 86 ? 9.793 4.089 -9.724 1.00 93.19 86 TYR A N 1
ATOM 654 C CA . TYR A 1 86 ? 8.536 4.817 -9.730 1.00 93.19 86 TYR A CA 1
ATOM 655 C C . TYR A 1 86 ? 8.366 5.583 -8.429 1.00 93.19 86 TYR A C 1
ATOM 657 O O . TYR A 1 86 ? 8.654 5.070 -7.351 1.00 93.19 86 TYR A O 1
ATOM 665 N N . GLU A 1 87 ? 7.837 6.791 -8.532 1.00 94.44 87 GLU A N 1
ATOM 666 C CA . GLU A 1 87 ? 7.294 7.527 -7.403 1.00 94.44 87 GLU A CA 1
ATOM 667 C C . GLU A 1 87 ? 5.774 7.391 -7.416 1.00 94.44 87 GLU A C 1
ATOM 669 O O . GLU A 1 87 ? 5.129 7.551 -8.458 1.00 94.44 87 GLU A O 1
ATOM 674 N N . ALA A 1 88 ? 5.193 7.094 -6.259 1.00 94.75 88 ALA A N 1
ATOM 675 C CA . ALA A 1 88 ? 3.752 7.008 -6.113 1.00 94.75 88 ALA A CA 1
ATOM 676 C C . ALA A 1 88 ? 3.273 7.704 -4.844 1.00 94.75 88 ALA A C 1
ATOM 678 O O . ALA A 1 88 ? 3.891 7.584 -3.787 1.00 94.75 88 ALA A O 1
ATOM 679 N N . VAL A 1 89 ? 2.127 8.372 -4.935 1.00 94.88 89 VAL A N 1
ATOM 680 C CA . VAL A 1 89 ? 1.376 8.827 -3.763 1.00 94.88 89 VAL A CA 1
ATOM 681 C C . VAL A 1 89 ? 0.113 7.990 -3.657 1.00 94.88 89 VAL A C 1
ATOM 683 O O . VAL A 1 89 ? -0.627 7.839 -4.633 1.00 94.88 89 VAL A O 1
ATOM 686 N N . ALA A 1 90 ? -0.146 7.455 -2.467 1.00 94.75 90 ALA A N 1
ATOM 687 C CA . ALA A 1 90 ? -1.273 6.570 -2.209 1.00 94.75 90 ALA A CA 1
ATOM 688 C C . ALA A 1 90 ? -2.049 6.965 -0.951 1.00 94.75 90 ALA A C 1
ATOM 690 O O . ALA A 1 90 ? -1.507 7.538 -0.007 1.00 94.75 90 ALA A O 1
ATOM 691 N N . LEU A 1 91 ? -3.335 6.625 -0.944 1.00 94.75 91 LEU A N 1
ATOM 692 C CA . LEU A 1 91 ? -4.207 6.653 0.219 1.00 94.75 91 LEU A CA 1
ATOM 693 C C . LEU A 1 91 ? -4.387 5.235 0.746 1.00 94.75 91 LEU A C 1
ATOM 695 O O . LEU A 1 91 ? -5.029 4.409 0.102 1.00 94.75 91 LEU A O 1
ATOM 699 N N . VAL A 1 92 ? -3.867 4.969 1.934 1.00 94.75 92 VAL A N 1
ATOM 700 C CA . VAL A 1 92 ? -3.998 3.679 2.607 1.00 94.75 92 VAL A CA 1
ATOM 701 C C . VAL A 1 92 ? -5.094 3.795 3.650 1.00 94.75 92 VAL A C 1
ATOM 703 O O . VAL A 1 92 ? -4.967 4.545 4.615 1.00 94.75 92 VAL A O 1
ATOM 706 N N . THR A 1 93 ? -6.189 3.078 3.430 1.00 94.31 93 THR A N 1
ATOM 707 C CA . THR A 1 93 ? -7.355 3.087 4.308 1.00 94.31 93 THR A CA 1
ATOM 708 C C . THR A 1 93 ? -7.385 1.823 5.146 1.00 94.31 93 THR A C 1
ATOM 710 O O . THR A 1 93 ? -7.486 0.718 4.613 1.00 94.31 93 THR A O 1
ATOM 713 N N . TYR A 1 94 ? -7.369 2.014 6.456 1.00 94.12 94 TYR A N 1
ATOM 714 C CA . TYR A 1 94 ? -7.637 1.006 7.461 1.00 94.12 94 TYR A CA 1
ATOM 715 C C . TYR A 1 94 ? -9.038 1.201 8.031 1.00 94.12 94 TYR A C 1
ATOM 717 O O . TYR A 1 94 ? -9.489 2.328 8.242 1.00 94.12 94 TYR A O 1
ATOM 725 N N . GLU A 1 95 ? -9.699 0.095 8.341 1.00 93.31 95 GLU A N 1
ATOM 726 C CA . GLU A 1 95 ? -10.939 0.084 9.115 1.00 93.31 95 GLU A CA 1
ATOM 727 C C . GLU A 1 95 ? -10.750 -0.776 10.357 1.00 93.31 95 GLU A C 1
ATOM 729 O O . GLU A 1 95 ? -10.066 -1.805 10.329 1.00 93.31 95 GLU A O 1
ATOM 734 N N . LYS A 1 96 ? -11.345 -0.338 11.463 1.00 90.19 96 LYS A N 1
ATOM 735 C CA . LYS A 1 96 ? -11.322 -1.075 12.719 1.00 90.19 96 LYS A CA 1
ATOM 736 C C . LYS A 1 96 ? -12.343 -2.210 12.644 1.00 90.19 96 LYS A C 1
ATOM 738 O O . LYS A 1 96 ? -13.540 -1.968 12.553 1.00 90.19 96 LYS A O 1
ATOM 743 N N . ALA A 1 97 ? -11.868 -3.449 12.703 1.00 87.31 97 ALA A N 1
ATOM 744 C CA . ALA A 1 97 ? -12.686 -4.656 12.731 1.00 87.31 97 ALA A CA 1
ATOM 745 C C . ALA A 1 97 ? -12.222 -5.556 13.882 1.00 87.31 97 ALA A C 1
ATOM 747 O O . ALA A 1 97 ? -11.038 -5.877 13.972 1.00 87.31 97 ALA A O 1
ATOM 748 N N . ASN A 1 98 ? -13.144 -5.976 14.755 1.00 85.00 98 ASN A N 1
ATOM 749 C CA . ASN A 1 98 ? -12.858 -6.818 15.928 1.00 85.00 98 ASN A CA 1
ATOM 750 C C . ASN A 1 98 ? -11.716 -6.258 16.800 1.00 85.00 98 ASN A C 1
ATOM 752 O O . ASN A 1 98 ? -10.771 -6.966 17.131 1.00 85.00 98 ASN A O 1
ATOM 756 N N . ASN A 1 99 ? -11.771 -4.959 17.116 1.00 81.00 99 ASN A N 1
ATOM 757 C CA . ASN A 1 99 ? -10.730 -4.221 17.846 1.00 81.00 99 ASN A CA 1
ATOM 758 C C . ASN A 1 99 ? -9.335 -4.144 17.191 1.00 81.00 99 ASN A C 1
ATOM 760 O O . ASN A 1 99 ? -8.446 -3.533 17.777 1.00 81.00 99 ASN A O 1
ATOM 764 N N . ALA A 1 100 ? -9.154 -4.638 15.963 1.00 85.75 100 ALA A N 1
ATOM 765 C CA . ALA A 1 100 ? -7.906 -4.528 15.210 1.00 85.75 100 ALA A CA 1
ATOM 766 C C . ALA A 1 100 ? -8.063 -3.625 13.977 1.00 85.75 100 ALA A C 1
ATOM 768 O O . ALA A 1 100 ? -9.107 -3.612 13.325 1.00 85.75 100 ALA A O 1
ATOM 769 N N . TRP A 1 101 ? -7.013 -2.881 13.630 1.00 88.38 101 TRP A N 1
ATOM 770 C CA . TRP A 1 101 ? -6.960 -2.132 12.374 1.00 88.38 101 TRP A CA 1
ATOM 771 C C . TRP A 1 101 ? -6.637 -3.083 11.225 1.00 88.38 101 TRP A C 1
ATOM 773 O O . TRP A 1 101 ? -5.619 -3.769 11.261 1.00 88.38 101 TRP A O 1
ATOM 783 N N . LYS A 1 102 ? -7.491 -3.125 10.200 1.00 91.12 102 LYS A N 1
ATOM 784 C CA . LYS A 1 102 ? -7.278 -3.947 9.004 1.00 91.12 102 LYS A CA 1
ATOM 785 C C . LYS A 1 102 ? -7.184 -3.072 7.770 1.00 91.12 102 LYS A C 1
ATOM 787 O O . LYS A 1 102 ? -8.036 -2.208 7.563 1.00 91.12 102 LYS A O 1
ATOM 792 N N . LEU A 1 103 ? -6.169 -3.321 6.948 1.00 92.62 103 LEU A N 1
ATOM 793 C CA . LEU A 1 103 ? -6.035 -2.686 5.646 1.00 92.62 103 LEU A CA 1
ATOM 794 C C . LEU A 1 103 ? -7.235 -3.068 4.768 1.00 92.62 103 LEU A C 1
ATOM 796 O O . LEU A 1 103 ? -7.557 -4.246 4.618 1.00 92.62 103 LEU A O 1
ATOM 800 N N . LYS A 1 104 ? -7.907 -2.066 4.200 1.00 93.06 104 LYS A N 1
ATOM 801 C CA . LYS A 1 104 ? -9.083 -2.252 3.340 1.00 93.06 104 LYS A CA 1
ATOM 802 C C . LYS A 1 104 ? -8.808 -1.879 1.899 1.00 93.06 104 LYS A C 1
ATOM 804 O O . LYS A 1 104 ? -9.085 -2.665 1.001 1.00 93.06 104 LYS A O 1
ATOM 809 N N . VAL A 1 105 ? -8.287 -0.674 1.681 1.00 91.62 105 VAL A N 1
ATOM 810 C CA . VAL A 1 105 ? -8.139 -0.101 0.340 1.00 91.62 105 VAL A CA 1
ATOM 811 C C . VAL A 1 105 ? -6.823 0.654 0.234 1.00 91.62 105 VAL A C 1
ATOM 813 O O . VAL A 1 105 ? -6.456 1.395 1.148 1.00 91.62 105 VAL A O 1
ATOM 816 N N . ILE A 1 106 ? -6.159 0.509 -0.914 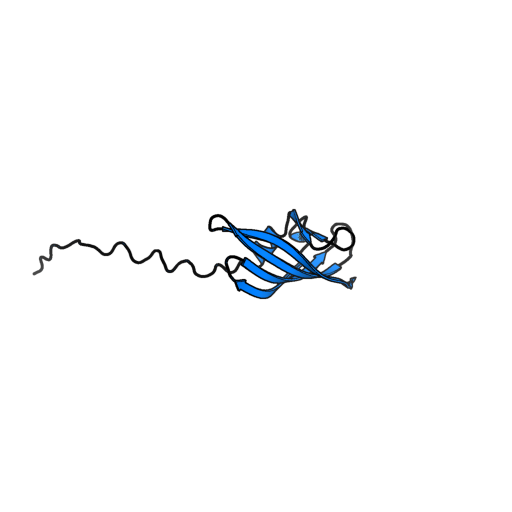1.00 94.06 106 ILE A N 1
ATOM 817 C CA . ILE A 1 106 ? -5.019 1.332 -1.319 1.00 94.06 106 ILE A CA 1
ATOM 818 C C . ILE A 1 106 ? -5.410 2.106 -2.582 1.00 94.06 106 ILE A C 1
ATOM 820 O O . ILE A 1 106 ? -5.407 1.577 -3.695 1.00 94.06 106 ILE A O 1
ATOM 824 N N . GLY A 1 107 ? -5.777 3.371 -2.406 1.00 92.31 107 GLY A N 1
ATOM 825 C CA . GLY A 1 107 ? -6.132 4.270 -3.499 1.00 92.31 107 GLY A CA 1
ATOM 826 C C . GLY A 1 107 ? -4.893 4.924 -4.096 1.00 92.31 107 GLY A C 1
ATOM 827 O O . GLY A 1 107 ? -4.100 5.515 -3.369 1.00 92.31 107 GLY A O 1
ATOM 828 N N . LEU A 1 108 ? -4.732 4.860 -5.415 1.00 93.62 108 LEU A N 1
ATOM 829 C CA . LEU A 1 108 ? -3.666 5.579 -6.107 1.00 93.62 108 LEU A CA 1
ATOM 830 C C . LEU A 1 108 ? -4.048 7.056 -6.277 1.00 93.62 108 LEU A C 1
ATOM 832 O O . LEU A 1 108 ? -5.124 7.350 -6.790 1.00 93.62 108 LEU A O 1
ATOM 836 N N . LYS A 1 109 ? -3.164 7.977 -5.881 1.00 92.75 109 LYS A N 1
ATOM 837 C CA . LYS A 1 109 ? -3.307 9.415 -6.164 1.00 92.75 109 LYS A CA 1
ATOM 838 C C . LYS A 1 109 ? -2.427 9.868 -7.318 1.00 92.75 109 LYS A C 1
ATOM 840 O O . LYS A 1 109 ? -2.885 10.606 -8.181 1.00 92.75 109 LYS A O 1
ATOM 845 N N . SER A 1 110 ? -1.170 9.444 -7.326 1.00 91.56 110 SER A N 1
ATOM 846 C CA . SER A 1 110 ? -0.235 9.743 -8.406 1.00 91.56 110 SER A CA 1
ATOM 847 C C . SER A 1 110 ? 0.716 8.576 -8.612 1.00 91.56 110 SER A C 1
ATOM 849 O O . SER A 1 110 ? 1.049 7.863 -7.666 1.00 91.56 110 SER A O 1
ATOM 851 N N . PHE A 1 111 ? 1.135 8.383 -9.859 1.00 92.00 111 PHE A N 1
ATOM 852 C CA . PHE A 1 111 ? 2.100 7.364 -10.248 1.00 92.00 111 PHE A CA 1
ATOM 853 C C . PHE A 1 111 ? 2.974 7.920 -11.363 1.00 92.00 111 PHE A C 1
ATOM 855 O O . PHE A 1 111 ? 2.468 8.271 -12.429 1.00 92.00 111 PHE A O 1
ATOM 862 N N . LYS A 1 112 ? 4.276 8.021 -11.115 1.00 91.75 112 LYS A N 1
ATOM 863 C CA . LYS A 1 112 ? 5.234 8.594 -12.054 1.00 91.75 112 LYS A CA 1
ATOM 864 C C . LYS A 1 112 ? 6.440 7.680 -12.177 1.00 91.75 112 LYS A C 1
ATOM 866 O O . LYS A 1 112 ? 7.042 7.308 -11.177 1.00 91.75 112 LYS A O 1
ATOM 871 N N . LYS A 1 113 ? 6.821 7.350 -13.410 1.00 91.44 113 LYS A N 1
ATOM 872 C CA . LYS A 1 113 ? 8.110 6.714 -13.690 1.00 91.44 113 LYS A CA 1
ATOM 873 C C . LYS A 1 113 ? 9.213 7.770 -13.566 1.00 91.44 113 LYS A C 1
ATOM 875 O O . LYS A 1 113 ? 9.097 8.836 -14.167 1.00 91.44 113 LYS A O 1
ATOM 880 N N . LEU A 1 114 ? 10.238 7.488 -12.770 1.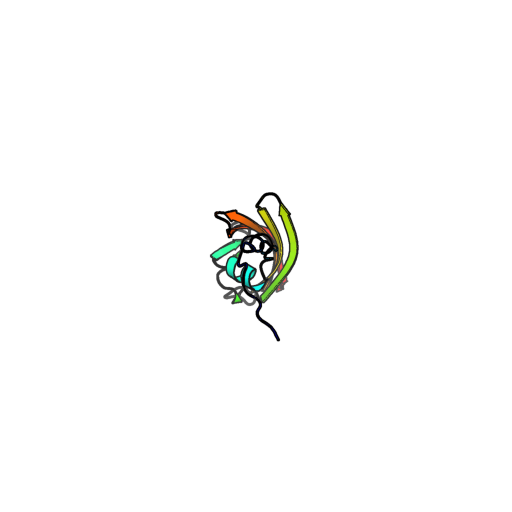00 88.75 114 LEU A N 1
ATOM 881 C CA . LEU A 1 114 ? 11.394 8.363 -12.576 1.00 88.75 114 LEU A CA 1
ATOM 882 C C . LEU A 1 114 ? 12.532 8.016 -13.539 1.00 88.75 114 LEU A C 1
ATOM 884 O O . LEU A 1 114 ? 13.136 8.920 -14.107 1.00 88.75 114 LEU A O 1
ATOM 888 N N . GLN A 1 115 ? 12.792 6.720 -13.730 1.00 78.06 115 GLN A N 1
ATOM 889 C CA . GLN A 1 115 ? 13.857 6.183 -14.581 1.00 78.06 115 GLN A CA 1
ATOM 890 C C . GLN A 1 115 ? 13.407 4.854 -15.184 1.00 78.06 115 GLN A C 1
ATOM 892 O O . GLN A 1 115 ? 12.647 4.141 -14.489 1.00 78.06 115 GLN A O 1
#

Foldseek 3Di:
DDDDDDDDDDDPPDPPPPPPPPPPQDQVNVLVQQAQDKEEDPVQIDHRPDSVQFPDKDFPDWDDDDQKIKTWIWTWGQDPPDNKIKIWTWIFMWGQDPNDTHTDDIYTDDIGIPD

Radius of gyration: 22.08 Å; chains: 1; bounding box: 31×22×85 Å

Secondary structure (DSSP, 8-state):
------------SSSSSS-----PPPHHHHHHHHTT-EEEETTEEEE---GGGEEEEEEEEEEEETTEEEEEEEEEEE-SSSS-EEEEEEEEEEEEETTEEEEEEEEEEEEEE--

pLDDT: mean 80.32, std 19.35, range [37.84, 95.44]

Sequence (115 aa):
MKRIAVLLGVAALALASALAAAQTLSTEQLKKDLVGHYMGAREKGWKFTSTEQIQSLKIQSQKEASGKRIYTIQLHLKARNLPAVYEAVALVTYEKANNAWKLKVIGLKSFKKLQ